Protein AF-A0A7J7Z675-F1 (afdb_monomer)

Sequence (131 aa):
MVIRWMKRMEDKFNNMYKNQEEMKKNQEEMKNDITAIKNSIESINSRLEEAEDHISELEDKVGKNTQAEHLLEKKIKKQEESLRELWDNMKRNNIRIIGVPEGEETEQGMENLFEEIMTESFPDIGKEILT

Structure (mmCIF, N/CA/C/O backbone):
data_AF-A0A7J7Z675-F1
#
_entry.id   AF-A0A7J7Z675-F1
#
loop_
_atom_site.group_PDB
_atom_site.id
_atom_site.type_symbol
_atom_site.label_atom_id
_atom_site.label_alt_id
_atom_site.label_comp_id
_atom_site.label_asym_id
_atom_site.label_entity_id
_atom_site.label_seq_id
_atom_site.pdbx_PDB_ins_code
_atom_site.Cartn_x
_atom_site.Cartn_y
_atom_site.Cartn_z
_atom_site.occupancy
_atom_site.B_iso_or_equiv
_atom_site.auth_seq_id
_atom_site.auth_comp_id
_atom_site.auth_asym_id
_atom_site.auth_atom_id
_atom_site.pdbx_PDB_model_num
ATOM 1 N N . MET A 1 1 ? 45.720 18.141 -69.156 1.00 82.25 1 MET A N 1
ATOM 2 C CA . MET A 1 1 ? 44.318 17.930 -68.713 1.00 82.25 1 MET A CA 1
ATOM 3 C C . MET A 1 1 ? 44.116 16.591 -67.997 1.00 82.25 1 MET A C 1
ATOM 5 O O . MET A 1 1 ? 43.557 16.612 -66.909 1.00 82.25 1 MET A O 1
ATOM 9 N N . VAL A 1 2 ? 44.623 15.471 -68.533 1.00 89.62 2 VAL A N 1
ATOM 10 C CA . VAL A 1 2 ? 44.469 14.113 -67.957 1.00 89.62 2 VAL A CA 1
ATOM 11 C C . VAL A 1 2 ? 45.079 13.954 -66.554 1.00 89.62 2 VAL A C 1
ATOM 13 O O . VAL A 1 2 ? 44.383 13.522 -65.643 1.00 89.62 2 VAL A O 1
ATOM 16 N N . ILE A 1 3 ? 46.323 14.400 -66.333 1.00 93.81 3 ILE A N 1
ATOM 17 C CA . ILE A 1 3 ? 47.011 14.299 -65.023 1.00 93.81 3 ILE A CA 1
ATOM 18 C C . ILE A 1 3 ? 46.207 14.972 -63.895 1.00 93.81 3 ILE A C 1
ATOM 20 O O . ILE A 1 3 ? 46.059 14.425 -62.807 1.00 93.81 3 ILE A O 1
ATOM 24 N N . ARG A 1 4 ? 45.619 16.145 -64.169 1.00 93.88 4 ARG A N 1
ATOM 25 C CA . ARG A 1 4 ? 44.781 16.877 -63.203 1.00 93.88 4 ARG A CA 1
ATOM 26 C C . ARG A 1 4 ? 43.509 16.102 -62.834 1.00 93.88 4 ARG A C 1
ATOM 28 O O . ARG A 1 4 ? 43.041 16.207 -61.706 1.00 93.88 4 ARG A O 1
ATOM 35 N N . TRP A 1 5 ? 42.939 15.353 -63.779 1.00 95.50 5 TRP A N 1
ATOM 36 C CA . TRP A 1 5 ? 41.750 14.533 -63.544 1.00 95.50 5 TRP A CA 1
ATOM 37 C C . TRP A 1 5 ? 42.080 13.271 -62.741 1.00 95.50 5 TRP A C 1
ATOM 39 O O . TRP A 1 5 ? 41.362 12.958 -61.797 1.00 95.50 5 TRP A O 1
ATOM 49 N N . MET A 1 6 ? 43.208 12.620 -63.045 1.00 95.19 6 MET A N 1
ATOM 50 C CA . MET A 1 6 ? 43.718 11.483 -62.271 1.00 95.19 6 MET A CA 1
ATOM 51 C C . MET A 1 6 ? 43.966 11.858 -60.808 1.00 95.19 6 MET A C 1
ATOM 53 O O . MET A 1 6 ? 43.446 11.188 -59.923 1.00 95.19 6 MET A O 1
ATOM 57 N N . LYS A 1 7 ? 44.639 12.988 -60.552 1.00 95.94 7 LYS A N 1
ATOM 58 C CA . LYS A 1 7 ? 44.894 13.469 -59.185 1.00 95.94 7 LYS A CA 1
ATOM 59 C C . LYS A 1 7 ? 43.596 13.735 -58.408 1.00 95.94 7 LYS A C 1
ATOM 61 O O . LYS A 1 7 ? 43.446 13.311 -57.272 1.00 95.94 7 LYS A O 1
ATOM 66 N N . ARG A 1 8 ? 42.598 14.346 -59.062 1.00 96.25 8 ARG A N 1
ATOM 67 C CA . ARG A 1 8 ? 41.266 14.561 -58.467 1.00 96.25 8 ARG A CA 1
ATOM 68 C C . ARG A 1 8 ? 40.532 13.246 -58.169 1.00 96.25 8 ARG A C 1
ATOM 70 O O . ARG A 1 8 ? 39.761 13.201 -57.213 1.00 96.25 8 ARG A O 1
ATOM 77 N N . MET A 1 9 ? 40.696 12.209 -58.993 1.00 96.25 9 MET A N 1
ATOM 78 C CA . MET A 1 9 ? 40.121 10.893 -58.696 1.00 96.25 9 MET A CA 1
ATOM 79 C C . MET A 1 9 ? 40.813 10.232 -57.510 1.00 96.25 9 MET A C 1
ATOM 81 O O . MET A 1 9 ? 40.124 9.716 -56.639 1.00 96.25 9 MET A O 1
ATOM 85 N N . GLU A 1 10 ? 42.140 10.287 -57.448 1.00 96.69 10 GLU A N 1
ATOM 86 C CA . GLU A 1 10 ? 42.923 9.753 -56.332 1.00 96.69 10 GLU A CA 1
ATOM 87 C C . GLU A 1 10 ? 42.518 10.398 -54.997 1.00 96.69 10 GLU A C 1
ATOM 89 O O . GLU A 1 10 ? 42.209 9.690 -54.041 1.00 96.69 10 GLU A O 1
ATOM 94 N N . ASP A 1 11 ? 42.379 11.727 -54.958 1.00 97.00 11 ASP A N 1
ATOM 95 C CA . ASP A 1 11 ? 41.898 12.448 -53.772 1.00 97.00 11 ASP A CA 1
ATOM 96 C C . ASP A 1 11 ? 40.495 11.985 -53.341 1.00 97.00 11 ASP A C 1
ATOM 98 O O . ASP A 1 11 ? 40.226 11.803 -52.151 1.00 97.00 11 ASP A O 1
ATOM 102 N N . LYS A 1 12 ? 39.591 11.751 -54.306 1.00 97.12 12 LYS A N 1
ATOM 103 C CA . LYS A 1 12 ? 38.248 11.223 -54.024 1.00 97.12 12 LYS A CA 1
ATOM 104 C C . LYS A 1 12 ? 38.299 9.805 -53.460 1.00 97.12 12 LYS A C 1
ATOM 106 O O . LYS A 1 12 ? 37.593 9.543 -52.491 1.00 97.12 12 LYS A O 1
ATOM 111 N N . PHE A 1 13 ? 39.113 8.918 -54.033 1.00 97.69 13 PHE A N 1
ATOM 112 C CA . PHE A 1 13 ? 39.277 7.551 -53.530 1.00 97.69 13 PHE A CA 1
ATOM 113 C C . PHE A 1 13 ? 39.845 7.541 -52.112 1.00 97.69 13 PHE A C 1
ATOM 115 O O . PHE A 1 13 ? 39.303 6.857 -51.247 1.00 97.69 13 PHE A O 1
ATOM 122 N N . ASN A 1 14 ? 40.861 8.362 -51.842 1.00 97.12 14 ASN A N 1
ATOM 123 C CA . ASN A 1 14 ? 41.442 8.490 -50.507 1.00 97.12 14 ASN A CA 1
ATOM 124 C C . ASN A 1 14 ? 40.425 9.018 -49.486 1.00 97.12 14 ASN A C 1
ATOM 126 O O . ASN A 1 14 ? 40.368 8.526 -48.360 1.00 97.12 14 ASN A O 1
ATOM 130 N N . ASN A 1 15 ? 39.587 9.986 -49.870 1.00 97.94 15 ASN A N 1
ATOM 131 C CA . ASN A 1 15 ? 38.527 10.487 -48.996 1.00 97.94 15 ASN A CA 1
ATOM 132 C C . ASN A 1 15 ? 37.430 9.437 -48.754 1.00 97.94 15 ASN A C 1
ATOM 134 O O . ASN A 1 15 ? 36.978 9.266 -47.627 1.00 97.94 15 ASN A O 1
ATOM 138 N N . MET A 1 16 ? 37.030 8.694 -49.793 1.00 97.81 16 MET A N 1
ATOM 139 C CA . MET A 1 16 ? 36.083 7.582 -49.653 1.00 97.81 16 MET A CA 1
ATOM 140 C C . MET A 1 16 ? 36.613 6.507 -48.704 1.00 97.81 16 MET A C 1
ATOM 142 O O . MET A 1 16 ? 35.864 6.029 -47.857 1.00 97.81 16 MET A O 1
ATOM 146 N N . TYR A 1 17 ? 37.897 6.166 -48.816 1.00 98.00 17 TYR A N 1
ATOM 147 C CA . TYR A 1 17 ? 38.540 5.189 -47.947 1.00 98.00 17 TYR A CA 1
ATOM 148 C C . TYR A 1 17 ? 38.539 5.646 -46.478 1.00 98.00 17 TYR A C 1
ATOM 150 O O . TYR A 1 17 ? 38.113 4.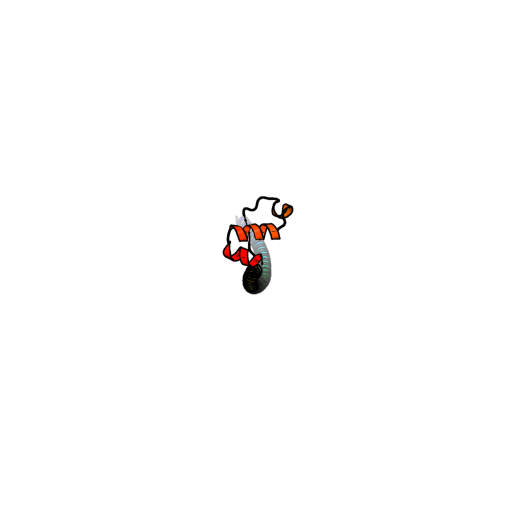892 -45.606 1.00 98.00 17 TYR A O 1
ATOM 158 N N . LYS A 1 18 ? 38.905 6.907 -46.203 1.00 97.88 18 LYS A N 1
ATOM 159 C CA . LYS A 1 18 ? 38.848 7.484 -44.846 1.00 97.88 18 LYS A CA 1
ATOM 160 C C . LYS A 1 18 ? 37.435 7.484 -44.263 1.00 97.88 18 LYS A C 1
ATOM 162 O O . LYS A 1 18 ? 37.241 7.030 -43.140 1.00 97.88 18 LYS A O 1
ATOM 167 N N . ASN A 1 19 ? 36.444 7.921 -45.042 1.00 97.94 19 ASN A N 1
ATOM 168 C CA . ASN A 1 19 ? 35.045 7.906 -44.60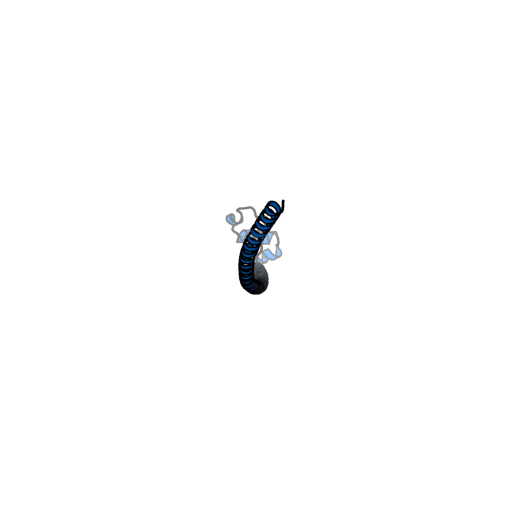8 1.00 97.94 19 ASN A CA 1
ATOM 169 C C . ASN A 1 19 ? 34.565 6.479 -44.302 1.00 97.94 19 ASN A C 1
ATOM 171 O O . ASN A 1 19 ? 33.791 6.271 -43.373 1.00 97.94 19 ASN A O 1
ATOM 175 N N . GLN A 1 20 ? 35.024 5.483 -45.066 1.00 98.06 20 GLN A N 1
ATOM 176 C CA . GLN A 1 20 ? 34.685 4.084 -44.819 1.00 98.06 20 GLN A CA 1
ATOM 177 C C . GLN A 1 20 ? 35.290 3.566 -43.505 1.00 98.06 20 GLN A C 1
ATOM 179 O O . GLN A 1 20 ? 34.620 2.821 -42.789 1.00 98.06 20 GLN A O 1
ATOM 184 N N . GLU A 1 21 ? 36.530 3.937 -43.177 1.00 98.00 21 GLU A N 1
ATOM 185 C CA . GLU A 1 21 ? 37.146 3.593 -41.887 1.00 98.00 21 GLU A CA 1
ATOM 186 C C . GLU A 1 21 ? 36.414 4.258 -40.714 1.00 98.00 21 GLU A C 1
ATOM 188 O O . GLU A 1 21 ? 36.104 3.586 -39.730 1.00 98.00 21 GLU A O 1
ATOM 193 N N . GLU A 1 22 ? 36.051 5.535 -40.845 1.00 98.25 22 GLU A N 1
ATOM 194 C CA . GLU A 1 22 ? 35.274 6.254 -39.830 1.00 98.25 22 GLU A CA 1
ATOM 195 C C . GLU A 1 22 ? 33.888 5.625 -39.623 1.00 98.25 22 GLU A C 1
ATOM 197 O O . GLU A 1 22 ? 33.486 5.355 -38.492 1.00 98.25 22 GLU A O 1
ATOM 202 N N . MET A 1 23 ? 33.184 5.283 -40.707 1.00 98.38 23 MET A N 1
ATOM 203 C CA . MET A 1 23 ? 31.902 4.579 -40.626 1.00 98.38 23 MET A CA 1
ATOM 204 C C . MET A 1 23 ? 32.019 3.232 -39.910 1.00 98.38 23 MET A C 1
ATOM 206 O O . MET A 1 23 ? 31.136 2.884 -39.128 1.00 98.38 23 MET A O 1
ATOM 210 N N . LYS A 1 24 ? 33.090 2.467 -40.159 1.00 98.38 24 LYS A N 1
ATOM 211 C CA . LYS A 1 24 ? 33.323 1.191 -39.466 1.00 98.38 24 LYS A CA 1
ATOM 212 C C . LYS A 1 24 ? 33.536 1.397 -37.969 1.00 98.38 24 LYS A C 1
ATOM 214 O O . LYS A 1 24 ? 32.939 0.667 -37.183 1.00 98.38 24 LYS A O 1
ATOM 219 N N . LYS A 1 25 ? 34.328 2.402 -37.583 1.00 98.25 25 LYS A N 1
ATOM 220 C CA . LYS A 1 25 ? 34.552 2.746 -36.172 1.00 98.25 25 LYS A CA 1
ATOM 221 C C . LYS A 1 25 ? 33.243 3.125 -35.481 1.00 98.25 25 LYS A C 1
ATOM 223 O O . LYS A 1 25 ? 32.916 2.555 -34.447 1.00 98.25 25 LYS A O 1
ATOM 228 N N . ASN A 1 26 ? 32.451 3.996 -36.105 1.00 98.25 26 ASN A N 1
ATOM 229 C CA . ASN A 1 26 ? 31.158 4.418 -35.565 1.00 98.25 26 ASN A CA 1
ATOM 230 C C . ASN A 1 26 ? 30.185 3.233 -35.433 1.00 98.25 26 ASN A C 1
ATOM 232 O O . ASN A 1 26 ? 29.458 3.134 -34.451 1.00 98.25 26 ASN A O 1
ATOM 236 N N . GLN A 1 27 ? 30.187 2.295 -36.388 1.00 98.56 27 GLN A N 1
ATOM 237 C CA . GLN A 1 27 ? 29.381 1.072 -36.286 1.00 98.56 27 GLN A CA 1
ATOM 238 C C . GLN A 1 27 ? 29.794 0.181 -35.110 1.00 98.56 27 GLN A C 1
ATOM 240 O O . GLN A 1 27 ? 28.937 -0.472 -34.515 1.00 98.56 27 GLN A O 1
ATOM 245 N N . GLU A 1 28 ? 31.085 0.108 -34.793 1.00 98.19 28 GLU A N 1
ATOM 246 C CA . GLU A 1 28 ? 31.582 -0.671 -33.660 1.00 98.19 28 GLU A CA 1
ATOM 247 C C . GLU A 1 28 ? 31.224 -0.016 -32.322 1.00 98.19 28 GLU A C 1
ATOM 249 O O . GLU A 1 28 ? 30.720 -0.696 -31.430 1.00 98.19 28 GLU A O 1
ATOM 254 N N . GLU A 1 29 ? 31.353 1.308 -32.222 1.00 98.38 29 GLU A N 1
ATOM 255 C CA . GLU A 1 29 ? 30.885 2.081 -31.063 1.00 98.38 29 GLU A CA 1
ATOM 256 C C . GLU A 1 29 ? 29.378 1.885 -30.834 1.00 98.38 29 GLU A C 1
ATOM 258 O O . GLU A 1 29 ? 28.967 1.488 -29.745 1.00 98.38 29 GLU A O 1
ATOM 263 N N . MET A 1 30 ? 28.561 2.006 -31.886 1.00 98.56 30 MET A N 1
ATOM 264 C CA . MET A 1 30 ? 27.115 1.768 -31.796 1.00 98.56 30 MET A CA 1
ATOM 265 C C . MET A 1 30 ? 26.766 0.351 -31.317 1.00 98.56 30 MET A C 1
ATOM 267 O O . MET A 1 30 ? 25.812 0.171 -30.562 1.00 98.56 30 MET A O 1
ATOM 271 N N . LYS A 1 31 ? 27.508 -0.679 -31.745 1.00 98.62 31 LYS A N 1
ATOM 272 C CA . LYS A 1 31 ? 27.284 -2.060 -31.279 1.00 98.62 31 LYS A CA 1
ATOM 273 C C . LYS A 1 31 ? 27.590 -2.217 -29.793 1.00 98.62 31 LYS A C 1
ATOM 275 O O . LYS A 1 31 ? 26.860 -2.930 -29.096 1.00 98.62 31 LYS A O 1
ATOM 280 N N . ASN A 1 32 ? 28.646 -1.562 -29.319 1.00 98.44 32 ASN A N 1
ATOM 281 C CA . ASN A 1 32 ? 29.009 -1.571 -27.907 1.00 98.44 32 ASN A CA 1
ATOM 282 C C . ASN A 1 32 ? 27.927 -0.878 -27.070 1.00 98.44 32 ASN A C 1
ATOM 284 O O . ASN A 1 32 ? 27.466 -1.457 -26.086 1.00 98.44 32 ASN A O 1
ATOM 288 N N . ASP A 1 33 ? 27.440 0.281 -27.517 1.00 98.69 33 ASP A N 1
ATOM 289 C CA . ASP A 1 33 ? 26.362 1.014 -26.844 1.00 98.69 33 ASP A CA 1
ATOM 290 C C . ASP A 1 33 ? 25.061 0.202 -26.792 1.00 98.69 33 ASP A C 1
ATOM 292 O O . ASP A 1 33 ? 24.440 0.087 -25.736 1.00 98.69 33 ASP A O 1
ATOM 296 N N . ILE A 1 34 ? 24.671 -0.444 -27.898 1.00 98.69 34 ILE A N 1
ATOM 297 C CA . ILE A 1 34 ? 23.496 -1.334 -27.939 1.00 98.69 34 ILE A CA 1
ATOM 298 C C . ILE A 1 34 ? 23.642 -2.484 -26.936 1.00 98.69 34 ILE A C 1
ATOM 300 O O . ILE A 1 34 ? 22.679 -2.842 -26.256 1.00 98.69 34 ILE A O 1
ATOM 304 N N . THR A 1 35 ? 24.840 -3.057 -26.818 1.00 98.56 35 THR A N 1
ATOM 305 C CA . THR A 1 35 ? 25.106 -4.148 -25.870 1.00 98.56 35 THR A CA 1
ATOM 306 C C . THR A 1 35 ? 25.011 -3.657 -24.424 1.00 98.56 35 THR A C 1
ATOM 308 O O . THR A 1 35 ? 24.390 -4.315 -23.591 1.00 98.56 35 THR A O 1
ATOM 311 N N . ALA A 1 36 ? 25.555 -2.475 -24.124 1.00 98.62 36 ALA A N 1
ATOM 312 C CA . ALA A 1 36 ? 25.452 -1.863 -22.801 1.00 98.62 36 ALA A CA 1
ATOM 313 C C . ALA A 1 36 ? 23.994 -1.549 -22.417 1.00 98.62 36 ALA A C 1
ATOM 315 O O . ALA A 1 36 ? 23.572 -1.828 -21.291 1.00 98.62 36 ALA A O 1
ATOM 316 N N . ILE A 1 37 ? 23.204 -1.028 -23.362 1.00 98.75 37 ILE A N 1
ATOM 317 C CA . ILE A 1 37 ? 21.767 -0.788 -23.178 1.00 98.75 37 ILE A CA 1
ATOM 318 C C . ILE A 1 37 ? 21.037 -2.102 -22.896 1.00 98.75 37 ILE A C 1
ATOM 320 O O . ILE A 1 37 ? 20.263 -2.169 -21.942 1.00 98.75 37 ILE A O 1
ATOM 324 N N . LYS A 1 38 ? 21.306 -3.159 -23.671 1.00 98.75 38 LYS A N 1
ATOM 325 C CA . LYS A 1 38 ? 20.683 -4.473 -23.475 1.00 98.75 38 LYS A CA 1
ATOM 326 C C . LYS A 1 38 ? 20.930 -5.016 -22.064 1.00 98.75 38 LYS A C 1
ATOM 328 O O . LYS A 1 38 ? 19.973 -5.372 -21.384 1.00 98.75 38 LYS A O 1
ATOM 333 N N . ASN A 1 39 ? 22.179 -5.002 -21.602 1.00 98.56 39 ASN A N 1
ATOM 334 C CA . ASN A 1 39 ? 22.529 -5.472 -20.257 1.00 98.56 39 ASN A CA 1
ATOM 335 C C . ASN A 1 39 ? 21.851 -4.631 -19.161 1.00 98.56 39 ASN A C 1
ATOM 337 O O . ASN A 1 39 ? 21.435 -5.152 -18.128 1.00 98.56 39 ASN A O 1
ATOM 341 N N . SER A 1 40 ? 21.716 -3.321 -19.390 1.00 98.75 40 SER A N 1
ATOM 342 C CA . SER A 1 40 ? 21.035 -2.421 -18.452 1.00 98.75 40 SER A CA 1
ATOM 343 C C . SER A 1 40 ? 19.537 -2.724 -18.369 1.00 98.75 40 SER A C 1
ATOM 345 O O . SER A 1 40 ? 18.979 -2.723 -17.276 1.00 98.75 40 SER A O 1
ATOM 347 N N . ILE A 1 41 ? 18.891 -3.028 -19.500 1.00 98.75 41 ILE A N 1
ATOM 348 C CA . ILE A 1 41 ? 17.480 -3.442 -19.548 1.00 98.75 41 ILE A CA 1
ATOM 349 C C . ILE A 1 41 ? 17.280 -4.773 -18.820 1.00 98.75 41 ILE A C 1
ATOM 351 O O . ILE A 1 41 ? 16.365 -4.883 -18.012 1.00 98.75 41 ILE A O 1
ATOM 355 N N . GLU A 1 42 ? 18.147 -5.762 -19.049 1.00 98.69 42 GLU A N 1
ATOM 356 C CA . GLU A 1 42 ? 18.091 -7.046 -18.337 1.00 98.69 42 GLU A CA 1
ATOM 357 C C . GLU A 1 42 ? 18.226 -6.848 -16.818 1.00 98.69 42 GLU A C 1
ATOM 359 O O . GLU A 1 42 ? 17.423 -7.379 -16.054 1.00 98.69 42 GLU A O 1
ATOM 364 N N . SER A 1 43 ? 19.161 -5.998 -16.378 1.00 98.75 43 SER A N 1
ATOM 365 C CA . SER A 1 43 ? 19.314 -5.650 -14.961 1.00 98.75 43 SER A CA 1
ATOM 366 C C . SER A 1 43 ? 18.086 -4.941 -14.377 1.00 98.75 43 SER A C 1
ATOM 368 O O . SER A 1 43 ? 17.717 -5.204 -13.231 1.00 98.75 43 SER A O 1
ATOM 370 N N . ILE A 1 44 ? 17.454 -4.041 -15.137 1.00 98.69 44 ILE A N 1
ATOM 371 C CA . ILE A 1 44 ? 16.226 -3.356 -14.713 1.00 98.69 44 ILE A CA 1
ATOM 372 C C . ILE A 1 44 ? 15.073 -4.353 -14.587 1.00 98.69 44 ILE A C 1
ATOM 374 O O . ILE A 1 44 ? 14.348 -4.287 -13.599 1.00 98.69 44 ILE A O 1
ATOM 378 N N . ASN A 1 45 ? 14.929 -5.285 -15.529 1.00 98.75 45 ASN A N 1
ATOM 379 C CA . ASN A 1 45 ? 13.865 -6.288 -15.497 1.00 98.75 45 ASN A CA 1
ATOM 380 C C . ASN A 1 45 ? 13.970 -7.187 -14.262 1.00 98.75 45 ASN A C 1
ATOM 382 O O . ASN A 1 45 ? 12.980 -7.350 -13.562 1.00 98.75 45 ASN A O 1
ATOM 386 N N . SER A 1 46 ? 15.165 -7.683 -13.922 1.00 98.50 46 SER A N 1
ATOM 387 C CA . SER A 1 46 ? 15.338 -8.491 -12.705 1.00 98.50 46 SER A CA 1
ATOM 388 C C . SER A 1 46 ? 14.979 -7.720 -11.430 1.00 98.50 46 SER A C 1
ATOM 390 O O . SER A 1 46 ? 14.372 -8.271 -10.520 1.00 98.50 46 SER A O 1
ATOM 392 N N . ARG A 1 47 ? 15.318 -6.424 -11.367 1.00 98.69 47 ARG A N 1
ATOM 393 C CA . ARG A 1 47 ? 14.941 -5.563 -10.233 1.00 98.69 47 ARG A CA 1
ATOM 394 C C . ARG A 1 47 ? 13.442 -5.272 -10.188 1.00 98.69 47 ARG A C 1
ATOM 396 O O . ARG A 1 47 ? 12.914 -5.022 -9.110 1.00 98.69 47 ARG A O 1
ATOM 403 N N . LEU A 1 48 ? 12.783 -5.233 -11.344 1.00 98.69 48 LEU A N 1
ATOM 404 C CA . LEU A 1 48 ? 11.340 -5.041 -11.436 1.00 98.69 48 LEU A CA 1
ATOM 405 C C . LEU A 1 48 ? 10.600 -6.287 -10.943 1.00 98.69 48 LEU A C 1
ATOM 407 O O . LEU A 1 48 ? 9.717 -6.137 -10.111 1.00 98.69 48 LEU A O 1
ATOM 411 N N . GLU A 1 49 ? 11.012 -7.481 -11.372 1.00 98.69 49 GLU A N 1
ATOM 412 C CA . GLU A 1 49 ? 10.453 -8.754 -10.888 1.00 98.69 49 GLU A CA 1
ATOM 413 C C . GLU A 1 49 ? 10.582 -8.871 -9.358 1.00 98.69 49 GLU A C 1
ATOM 415 O O . GLU A 1 49 ? 9.602 -9.137 -8.667 1.00 98.69 49 GLU A O 1
ATOM 420 N N . GLU A 1 50 ? 11.758 -8.557 -8.801 1.00 98.69 50 GLU A N 1
ATOM 421 C CA . GLU A 1 50 ? 11.968 -8.540 -7.345 1.00 98.69 50 GLU A CA 1
ATOM 422 C C . GLU A 1 50 ? 11.043 -7.531 -6.635 1.00 98.69 50 GLU A C 1
ATOM 424 O O . GLU A 1 50 ? 10.487 -7.812 -5.571 1.00 98.69 50 GLU A O 1
ATOM 429 N N . ALA A 1 51 ? 10.846 -6.347 -7.222 1.00 98.69 51 ALA A N 1
ATOM 430 C CA . ALA A 1 51 ? 9.941 -5.344 -6.672 1.00 98.69 51 ALA A CA 1
ATOM 431 C C . ALA A 1 51 ? 8.467 -5.788 -6.733 1.00 98.69 51 ALA A C 1
ATOM 433 O O . ALA A 1 51 ? 7.722 -5.522 -5.790 1.00 98.69 51 ALA A O 1
ATOM 434 N N . GLU A 1 52 ? 8.046 -6.462 -7.805 1.00 98.69 52 GLU A N 1
ATOM 435 C CA . GLU A 1 52 ? 6.695 -7.014 -7.960 1.00 98.69 52 GLU A CA 1
ATOM 436 C C . GLU A 1 52 ? 6.406 -8.109 -6.922 1.00 98.69 52 GLU A C 1
ATOM 438 O O . GLU A 1 52 ? 5.347 -8.086 -6.282 1.00 98.69 52 GLU A O 1
ATOM 443 N N . ASP A 1 53 ? 7.366 -9.002 -6.672 1.00 98.62 53 ASP A N 1
ATOM 444 C CA . ASP A 1 53 ? 7.267 -10.020 -5.620 1.00 98.62 53 ASP A CA 1
ATOM 445 C C . ASP A 1 53 ? 7.153 -9.373 -4.230 1.00 98.62 53 ASP A C 1
ATOM 447 O O . ASP A 1 53 ? 6.271 -9.716 -3.435 1.00 98.62 53 ASP A O 1
ATOM 451 N N . HIS A 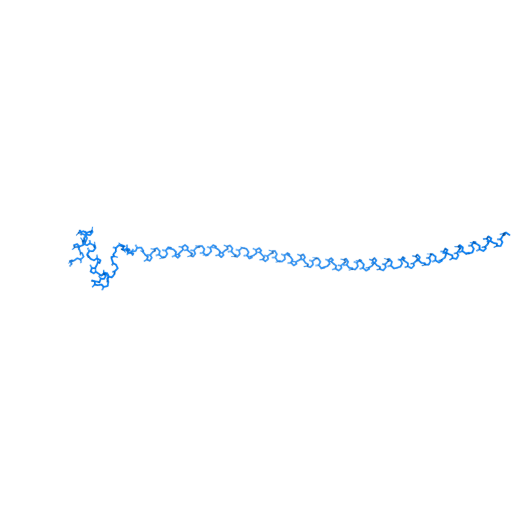1 54 ? 7.988 -8.368 -3.944 1.00 98.56 54 HIS A N 1
ATOM 452 C CA . HIS A 1 54 ? 7.918 -7.624 -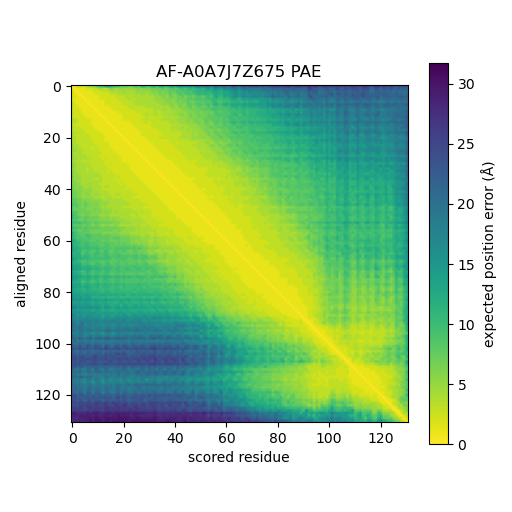2.686 1.00 98.56 54 HIS A CA 1
ATOM 453 C C . HIS A 1 54 ? 6.583 -6.898 -2.488 1.00 98.56 54 HIS A C 1
ATOM 455 O O . HIS A 1 54 ? 6.057 -6.887 -1.371 1.00 98.56 54 HIS A O 1
ATOM 461 N N . ILE A 1 55 ? 6.029 -6.287 -3.540 1.00 98.69 55 ILE A N 1
ATOM 462 C CA . ILE A 1 55 ? 4.712 -5.639 -3.486 1.00 98.69 55 ILE A CA 1
ATOM 463 C C . ILE A 1 55 ? 3.633 -6.682 -3.188 1.00 98.69 55 ILE A C 1
ATOM 465 O O . ILE A 1 55 ? 2.836 -6.468 -2.275 1.00 98.69 55 ILE A O 1
ATOM 469 N N . SER A 1 56 ? 3.665 -7.832 -3.862 1.00 98.56 56 SER A N 1
ATOM 470 C CA . SER A 1 56 ? 2.705 -8.923 -3.650 1.00 98.56 56 SER A CA 1
ATOM 471 C C . SER A 1 56 ? 2.719 -9.423 -2.198 1.00 98.56 56 SER A C 1
ATOM 473 O O . SER A 1 56 ? 1.673 -9.563 -1.562 1.00 98.56 56 SER A O 1
ATOM 475 N N . GLU A 1 57 ? 3.904 -9.608 -1.607 1.00 98.62 57 GLU A N 1
ATOM 476 C CA . GLU A 1 57 ? 4.014 -9.974 -0.190 1.00 98.62 57 GLU A CA 1
ATOM 477 C C . GLU A 1 57 ? 3.466 -8.903 0.764 1.00 98.62 57 GLU A C 1
ATOM 479 O O . GLU A 1 57 ? 2.939 -9.221 1.839 1.00 98.62 57 GLU A O 1
ATOM 484 N N . LEU A 1 58 ? 3.659 -7.623 0.433 1.00 98.56 58 LEU A N 1
ATOM 485 C CA . LEU A 1 58 ? 3.163 -6.515 1.242 1.00 98.56 58 LEU A CA 1
ATOM 486 C C . LEU A 1 58 ? 1.640 -6.411 1.167 1.00 98.56 58 LEU A C 1
ATOM 488 O O . LEU A 1 58 ? 1.014 -6.210 2.207 1.00 98.56 58 LEU A O 1
ATOM 492 N N . GLU A 1 59 ? 1.045 -6.605 -0.008 1.00 98.50 59 GLU A N 1
ATOM 493 C CA . GLU A 1 59 ? -0.409 -6.646 -0.185 1.00 98.50 59 GLU A CA 1
ATOM 494 C C . GLU A 1 59 ? -1.047 -7.742 0.680 1.00 98.50 59 GLU A C 1
ATOM 496 O O . GLU A 1 59 ? -1.993 -7.474 1.429 1.00 98.50 59 GLU A O 1
ATOM 501 N N . ASP A 1 60 ? -0.458 -8.940 0.697 1.00 98.44 60 ASP A N 1
ATOM 502 C CA . ASP A 1 60 ? -0.895 -10.043 1.559 1.00 98.44 60 ASP A CA 1
ATOM 503 C C . ASP A 1 60 ? -0.810 -9.700 3.056 1.00 98.44 60 ASP A C 1
ATOM 505 O O . ASP A 1 60 ? -1.708 -10.025 3.846 1.00 98.44 60 ASP A O 1
ATOM 509 N N . LYS A 1 61 ? 0.282 -9.050 3.482 1.00 98.44 61 LYS A N 1
ATOM 510 C CA . LYS A 1 61 ? 0.475 -8.618 4.878 1.00 98.44 61 LYS A CA 1
ATOM 511 C C . LYS A 1 61 ? -0.546 -7.551 5.271 1.00 98.44 61 LYS A C 1
ATOM 513 O O . LYS A 1 61 ? -1.133 -7.647 6.350 1.00 98.44 61 LYS A O 1
ATOM 518 N N . VAL A 1 62 ? -0.794 -6.574 4.400 1.00 98.56 62 VAL A N 1
ATOM 519 C CA . VAL A 1 62 ? -1.809 -5.534 4.614 1.00 98.56 62 VAL A CA 1
ATOM 520 C C . VAL A 1 62 ? -3.195 -6.164 4.734 1.00 98.56 62 VAL A C 1
ATOM 522 O O . VAL A 1 62 ? -3.904 -5.873 5.696 1.00 98.56 62 VAL A O 1
ATOM 525 N N . GLY A 1 63 ? -3.545 -7.108 3.855 1.00 98.19 63 GLY A N 1
ATOM 526 C CA . GLY A 1 63 ? -4.817 -7.829 3.926 1.00 98.19 63 GLY A CA 1
ATOM 527 C C . GLY A 1 63 ? -5.028 -8.552 5.262 1.00 98.19 63 GLY A C 1
ATOM 528 O O . GLY A 1 63 ? -6.100 -8.453 5.866 1.00 98.19 63 GLY A O 1
ATOM 529 N N . LYS A 1 64 ? -3.994 -9.232 5.778 1.00 98.12 64 LYS A N 1
ATOM 530 C CA . LYS A 1 64 ? -4.033 -9.885 7.102 1.00 98.12 64 LYS A CA 1
ATOM 531 C C . LYS A 1 64 ? -4.199 -8.876 8.242 1.00 98.12 64 LYS A C 1
ATOM 533 O O . LYS A 1 64 ? -4.984 -9.127 9.158 1.00 98.12 64 LYS A O 1
ATOM 538 N N . ASN A 1 65 ? -3.505 -7.740 8.179 1.00 98.38 65 ASN A N 1
ATOM 539 C CA . ASN A 1 65 ? -3.614 -6.688 9.191 1.00 98.38 65 ASN A CA 1
ATOM 540 C C . ASN A 1 65 ? -5.019 -6.082 9.230 1.00 98.38 65 ASN A C 1
ATOM 542 O O . ASN A 1 65 ? -5.601 -6.004 10.307 1.00 98.38 65 ASN A O 1
ATOM 546 N N . THR A 1 66 ? -5.612 -5.756 8.080 1.00 98.31 66 THR A N 1
ATOM 547 C CA . THR A 1 66 ? -6.983 -5.222 8.018 1.00 98.31 66 THR A CA 1
ATOM 548 C C . THR A 1 66 ? -8.004 -6.196 8.614 1.00 98.31 66 THR A C 1
ATOM 550 O O . THR A 1 66 ? -8.913 -5.795 9.345 1.00 98.31 66 THR A O 1
ATOM 553 N N . GLN A 1 67 ? -7.850 -7.502 8.366 1.00 98.12 67 GLN A N 1
ATOM 554 C CA . GLN A 1 67 ? -8.708 -8.512 8.995 1.00 98.12 67 GLN A CA 1
ATOM 555 C C . GLN A 1 67 ? -8.532 -8.549 10.520 1.00 98.12 67 GLN A C 1
ATOM 557 O O . GLN A 1 67 ? -9.523 -8.629 11.252 1.00 98.12 67 GLN A O 1
ATOM 562 N N . ALA A 1 68 ? -7.291 -8.478 11.009 1.00 98.25 68 ALA A N 1
ATOM 563 C CA . ALA A 1 68 ? -6.996 -8.451 12.439 1.00 98.25 68 ALA A CA 1
ATOM 564 C C . ALA A 1 68 ? -7.550 -7.189 13.123 1.00 98.25 68 ALA A C 1
ATOM 566 O O . ALA A 1 68 ? -8.157 -7.296 14.190 1.00 98.25 68 ALA A O 1
ATOM 567 N N . GLU A 1 69 ? -7.412 -6.021 12.497 1.00 98.50 69 GLU A N 1
ATOM 568 C CA . GLU A 1 69 ? -7.967 -4.749 12.974 1.00 98.50 69 GLU A CA 1
ATOM 569 C C . GLU A 1 69 ? -9.484 -4.828 13.136 1.00 98.50 69 GLU A C 1
ATOM 571 O O . GLU A 1 69 ? -10.008 -4.512 14.202 1.00 98.50 69 GLU A O 1
ATOM 576 N N . HIS A 1 70 ? -10.193 -5.354 12.137 1.00 98.25 70 HIS A N 1
ATOM 577 C CA . HIS A 1 70 ? -11.645 -5.510 12.212 1.00 98.25 70 HIS A CA 1
ATOM 578 C C . HIS A 1 70 ? -12.084 -6.480 13.328 1.00 98.25 70 HIS A C 1
ATOM 580 O O . HIS A 1 70 ? -13.118 -6.283 13.974 1.00 98.25 70 HIS A O 1
ATOM 586 N N . LEU A 1 71 ? -11.301 -7.531 13.603 1.00 98.31 71 LEU A N 1
ATOM 587 C CA . LEU A 1 71 ? -11.554 -8.423 14.740 1.00 98.31 71 LEU A CA 1
ATOM 588 C C . LEU A 1 71 ? -11.322 -7.724 16.085 1.00 98.31 71 LEU A C 1
ATOM 590 O O . LEU A 1 71 ? -12.093 -7.944 17.023 1.00 98.31 71 LEU A O 1
ATOM 594 N N . LEU A 1 72 ? -10.278 -6.902 16.193 1.00 98.50 72 LEU A N 1
ATOM 595 C CA . LEU A 1 72 ? -9.999 -6.110 17.391 1.00 98.50 72 LEU A CA 1
ATOM 596 C C . LEU A 1 72 ? -11.089 -5.065 17.627 1.00 98.50 72 LEU A C 1
ATOM 598 O O . LEU A 1 72 ? -11.588 -4.967 18.745 1.00 98.50 72 LEU A O 1
ATOM 602 N N . GLU A 1 73 ? -11.537 -4.370 16.584 1.00 98.44 73 GLU A N 1
ATOM 603 C CA . GLU A 1 73 ? -12.617 -3.386 16.670 1.00 98.44 73 GLU A CA 1
ATOM 604 C C . GLU A 1 73 ? -13.910 -4.019 17.206 1.00 98.44 73 GLU A C 1
ATOM 606 O O . GLU A 1 73 ? -14.535 -3.492 18.127 1.00 98.44 73 GLU A O 1
ATOM 611 N N . LYS A 1 74 ? -14.287 -5.203 16.703 1.00 98.31 74 LYS A N 1
ATOM 612 C CA . LYS A 1 74 ? -15.447 -5.951 17.218 1.00 98.31 74 LYS A CA 1
ATOM 613 C C . LYS A 1 74 ? -15.296 -6.341 18.687 1.00 98.31 74 LYS A C 1
ATOM 615 O O . LYS A 1 74 ? -16.274 -6.292 19.433 1.00 98.31 74 LYS A O 1
ATOM 620 N N . LYS A 1 75 ? -14.094 -6.745 19.110 1.00 98.44 75 LYS A N 1
ATOM 621 C CA . LYS A 1 75 ? -13.819 -7.075 20.517 1.00 98.44 75 LYS A CA 1
ATOM 622 C C . LYS A 1 75 ? -13.938 -5.843 21.409 1.00 98.44 75 LYS A C 1
ATOM 624 O O . LYS A 1 75 ? -14.573 -5.946 22.453 1.00 98.44 75 LYS A O 1
ATOM 629 N N . ILE A 1 76 ? -13.388 -4.709 20.979 1.00 98.50 76 ILE A N 1
ATOM 630 C CA . ILE A 1 76 ? -13.461 -3.440 21.711 1.00 98.50 76 ILE A CA 1
ATOM 631 C C . ILE A 1 76 ? -14.919 -3.008 21.861 1.00 98.50 76 ILE A C 1
ATOM 633 O O . ILE A 1 76 ? -15.356 -2.801 22.986 1.00 98.50 76 ILE A O 1
ATOM 637 N N . LYS A 1 77 ? -15.708 -2.992 20.777 1.00 98.44 77 LYS A N 1
ATOM 638 C CA . LYS A 1 77 ? -17.142 -2.645 20.842 1.00 98.44 77 LYS A CA 1
ATOM 639 C C . LYS A 1 77 ? -17.905 -3.514 21.842 1.00 98.44 77 LYS A C 1
ATOM 641 O O . LYS A 1 77 ? -18.616 -2.996 22.695 1.00 98.44 77 LYS A O 1
ATOM 646 N N . LYS A 1 78 ? -17.689 -4.834 21.80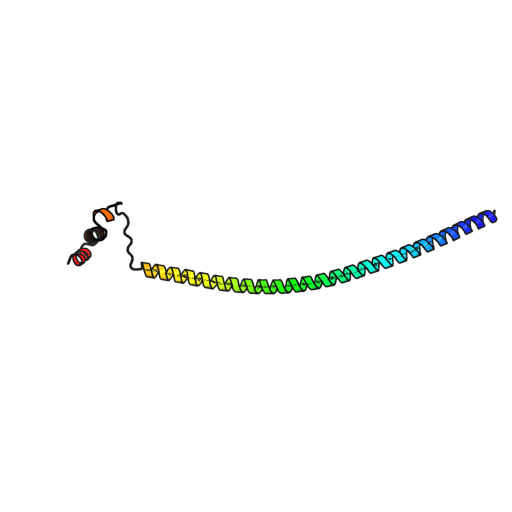8 1.00 98.38 78 LYS A N 1
ATOM 647 C CA . LYS A 1 78 ? -18.317 -5.758 22.765 1.00 98.38 78 LYS A CA 1
ATOM 648 C C . LYS A 1 78 ? -17.885 -5.489 24.213 1.00 98.38 78 LYS A C 1
ATOM 650 O O . LYS A 1 78 ? -18.685 -5.625 25.135 1.00 98.38 78 LYS A O 1
ATOM 655 N N . GLN A 1 79 ? -16.615 -5.156 24.432 1.00 98.25 79 GLN A N 1
ATOM 656 C CA . GLN A 1 79 ? -16.109 -4.814 25.762 1.00 98.25 79 GLN A CA 1
ATOM 657 C C . GLN A 1 79 ? -16.692 -3.491 26.263 1.00 98.25 79 GLN A C 1
ATOM 659 O O . GLN A 1 79 ? -17.081 -3.416 27.423 1.00 98.25 79 GLN A O 1
ATOM 664 N N . GLU A 1 80 ? -16.803 -2.479 25.404 1.00 98.25 80 GLU A N 1
ATOM 665 C CA . GLU A 1 80 ? -17.44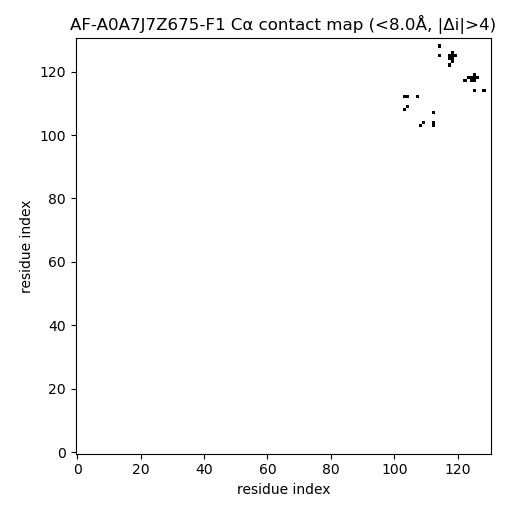1 -1.203 25.737 1.00 98.25 80 GLU A CA 1
ATOM 666 C C . GLU A 1 80 ? -18.910 -1.387 26.127 1.00 98.25 80 GLU A C 1
ATOM 668 O O . GLU A 1 80 ? -19.342 -0.847 27.145 1.00 98.25 80 GLU A O 1
ATOM 673 N N . GLU A 1 81 ? -19.667 -2.177 25.363 1.00 98.25 81 GLU A N 1
ATOM 674 C CA . GLU A 1 81 ? -21.056 -2.529 25.686 1.00 98.25 81 GLU A CA 1
ATOM 675 C C . GLU A 1 81 ? -21.146 -3.244 27.039 1.00 98.25 81 GLU A C 1
ATOM 677 O O . GLU A 1 81 ? -21.904 -2.826 27.912 1.00 98.25 81 GLU A O 1
ATOM 682 N N . SER A 1 82 ? -20.300 -4.252 27.267 1.00 97.88 82 SER A N 1
ATOM 683 C CA . SER A 1 82 ? -20.270 -4.981 28.538 1.00 97.88 82 SER A CA 1
ATOM 684 C C . SER A 1 82 ? -19.906 -4.084 29.727 1.00 97.88 82 SER A C 1
ATOM 686 O O . SER A 1 82 ? -20.476 -4.234 30.807 1.00 97.88 82 SER A O 1
ATOM 688 N N . LEU A 1 83 ? -18.989 -3.128 29.552 1.00 98.12 83 LEU A N 1
ATOM 689 C CA . LEU A 1 83 ? -18.642 -2.162 30.595 1.00 98.12 83 LEU A CA 1
ATOM 690 C C . LEU A 1 83 ? -19.799 -1.211 30.904 1.00 98.12 83 LEU A C 1
ATOM 692 O O . LEU A 1 83 ? -20.017 -0.903 32.076 1.00 98.12 83 LEU A O 1
ATOM 696 N N . ARG A 1 84 ? -20.551 -0.769 29.888 1.00 97.44 84 ARG A N 1
ATOM 697 C CA . ARG A 1 84 ? -21.765 0.036 30.091 1.00 97.44 84 ARG A CA 1
ATOM 698 C C . ARG A 1 84 ? -22.801 -0.739 30.893 1.00 97.44 84 ARG A C 1
ATOM 700 O O . ARG A 1 84 ? -23.250 -0.240 31.916 1.00 97.44 84 ARG A O 1
ATOM 707 N N . GLU A 1 85 ? -23.086 -1.980 30.506 1.00 97.38 85 GLU A N 1
ATOM 708 C CA . GLU A 1 85 ? -24.017 -2.845 31.240 1.00 97.38 85 GLU A CA 1
ATOM 709 C C . GLU A 1 85 ? -23.581 -3.062 32.694 1.00 97.38 85 GLU A C 1
ATOM 711 O O . GLU A 1 85 ? -24.396 -2.984 33.610 1.00 97.38 85 GLU A O 1
ATOM 716 N N . LEU A 1 86 ? -22.291 -3.315 32.938 1.00 97.12 86 LEU A N 1
ATOM 717 C CA . LEU A 1 86 ? -21.762 -3.457 34.296 1.00 97.12 86 LEU A CA 1
ATOM 718 C C . LEU A 1 86 ? -21.927 -2.173 35.107 1.00 97.12 86 LEU A C 1
ATOM 720 O O . LEU A 1 86 ? -22.291 -2.232 36.280 1.00 97.12 86 LEU A O 1
ATOM 724 N N . TRP A 1 87 ? -21.670 -1.019 34.501 1.00 96.31 87 TRP A N 1
ATOM 725 C CA . TRP A 1 87 ? -21.797 0.265 35.177 1.00 96.31 87 TRP A CA 1
ATOM 726 C C . TRP A 1 87 ? -23.254 0.611 35.493 1.00 96.31 87 TRP A C 1
ATOM 728 O O . TRP A 1 87 ? -23.549 1.033 36.613 1.00 96.31 87 TRP A O 1
ATOM 738 N N . ASP A 1 88 ? -24.167 0.347 34.561 1.00 96.06 88 ASP A N 1
ATOM 739 C CA . ASP A 1 88 ? -25.609 0.490 34.766 1.00 96.06 88 ASP A CA 1
ATOM 740 C C . ASP A 1 88 ? -26.100 -0.460 35.866 1.00 96.06 88 ASP A C 1
ATOM 742 O O . ASP A 1 88 ? -26.839 -0.049 36.760 1.00 96.06 88 ASP A O 1
ATOM 746 N N . ASN A 1 89 ? -25.613 -1.705 35.882 1.00 95.94 89 ASN A N 1
ATOM 747 C CA . ASN A 1 89 ? -25.920 -2.672 36.935 1.00 95.94 89 ASN A CA 1
ATOM 748 C C . ASN A 1 89 ? -25.410 -2.220 38.310 1.00 95.94 89 ASN A C 1
ATOM 750 O O . ASN A 1 89 ? -26.149 -2.314 39.289 1.00 95.94 89 ASN A O 1
ATOM 754 N N . MET A 1 90 ? -24.182 -1.698 38.399 1.00 94.56 90 MET A N 1
ATOM 755 C CA . MET A 1 90 ? -23.630 -1.168 39.653 1.00 94.56 90 MET A CA 1
ATOM 756 C C . MET A 1 90 ? -24.418 0.037 40.173 1.00 94.56 90 MET A C 1
ATOM 758 O O . MET A 1 90 ? -24.498 0.240 41.382 1.00 94.56 90 MET A O 1
ATOM 762 N N . LYS A 1 91 ? -24.993 0.843 39.276 1.00 94.56 91 LYS A N 1
ATOM 763 C CA . LYS A 1 91 ? -25.765 2.036 39.637 1.00 94.56 91 LYS A CA 1
ATOM 764 C C . LYS A 1 91 ? -27.263 1.815 39.735 1.00 94.56 91 LYS A C 1
ATOM 766 O O . LYS A 1 91 ? -27.962 2.737 40.138 1.00 94.56 91 LYS A O 1
ATOM 771 N N . ARG A 1 92 ? -27.751 0.616 39.417 1.00 95.69 92 ARG A N 1
ATOM 772 C CA . ARG A 1 92 ? -29.179 0.287 39.360 1.00 95.69 92 ARG A CA 1
ATOM 773 C C . ARG A 1 92 ? -29.954 0.691 40.617 1.00 95.69 92 ARG A C 1
ATOM 775 O O . ARG A 1 92 ? -31.102 1.102 40.499 1.00 95.69 92 ARG A O 1
ATOM 782 N N . ASN A 1 93 ? -29.329 0.586 41.788 1.00 92.81 93 ASN A N 1
ATOM 783 C CA . ASN A 1 93 ? -29.952 0.905 43.076 1.00 92.81 93 ASN A CA 1
ATOM 784 C C . ASN A 1 93 ? -29.497 2.256 43.654 1.00 92.81 93 ASN A C 1
ATOM 786 O O . ASN A 1 93 ? -29.881 2.603 44.767 1.00 92.81 93 ASN A O 1
ATOM 790 N N . ASN A 1 94 ? -28.669 3.013 42.932 1.00 92.44 94 ASN A N 1
ATOM 791 C CA . ASN A 1 94 ? -28.151 4.284 43.420 1.00 92.44 94 ASN A CA 1
ATOM 792 C C . ASN A 1 94 ? -29.159 5.396 43.118 1.00 92.44 94 ASN A C 1
ATOM 794 O O . ASN A 1 94 ? -29.552 5.595 41.969 1.00 92.44 94 ASN A O 1
ATOM 798 N N . ILE A 1 95 ? -29.529 6.160 44.143 1.00 88.88 95 ILE A N 1
ATOM 799 C CA . ILE A 1 95 ? -30.405 7.329 44.024 1.00 88.88 95 ILE A CA 1
ATOM 800 C C . ILE A 1 95 ? -29.532 8.585 44.029 1.00 88.88 95 ILE A C 1
ATOM 802 O O . ILE A 1 95 ? -28.626 8.714 44.850 1.00 88.88 95 ILE A O 1
ATOM 806 N N . ARG A 1 96 ? -29.785 9.514 43.098 1.00 90.62 96 ARG A N 1
ATOM 807 C CA . ARG A 1 96 ? -29.112 10.819 43.054 1.00 90.62 96 ARG A CA 1
ATOM 808 C C . ARG A 1 96 ? -30.093 11.912 43.458 1.00 90.62 96 ARG A C 1
ATOM 810 O O . ARG A 1 96 ? -31.026 12.195 42.712 1.00 90.62 96 ARG A O 1
ATOM 817 N N . ILE A 1 97 ? -29.843 12.531 44.604 1.00 88.75 97 ILE A N 1
ATOM 818 C CA . ILE A 1 97 ? -30.608 13.672 45.112 1.00 88.75 97 ILE A CA 1
ATOM 819 C C . ILE A 1 97 ? -29.935 14.957 44.613 1.00 88.75 97 ILE A C 1
ATOM 821 O O . ILE A 1 97 ? -28.709 15.065 44.625 1.00 88.75 97 ILE A O 1
ATOM 825 N N . ILE A 1 98 ? -30.726 15.895 44.091 1.00 90.25 98 ILE A N 1
ATOM 826 C CA . ILE A 1 98 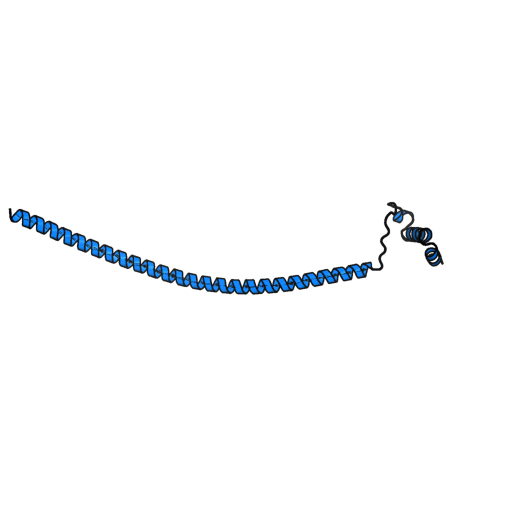? -30.262 17.180 43.549 1.00 90.25 98 ILE A CA 1
ATOM 827 C C . ILE A 1 98 ? -31.068 18.321 44.169 1.00 90.25 98 ILE A C 1
ATOM 829 O O . ILE A 1 98 ? -32.227 18.126 44.518 1.00 90.25 98 ILE A O 1
ATOM 833 N N . GLY A 1 99 ? -30.467 19.510 44.264 1.00 89.31 99 GLY A N 1
ATOM 834 C CA . GLY A 1 99 ? -31.118 20.694 44.842 1.00 89.31 99 GLY A CA 1
ATOM 835 C C . GLY A 1 99 ? -30.921 20.867 46.350 1.00 89.31 99 GLY A C 1
ATOM 836 O O . GLY A 1 99 ? -31.497 21.792 46.908 1.00 89.31 99 GLY A O 1
ATOM 837 N N . VAL A 1 100 ? -30.098 20.026 46.984 1.00 89.44 100 VAL A N 1
ATOM 838 C CA . VAL A 1 100 ? -29.658 20.203 48.376 1.00 89.44 100 VAL A CA 1
ATOM 839 C C . VAL A 1 100 ? -28.711 21.412 48.456 1.00 89.44 100 VAL A C 1
ATOM 841 O O . VAL A 1 100 ? -27.765 21.473 47.660 1.00 89.44 100 VAL A O 1
ATOM 844 N N . PRO A 1 101 ? -28.951 22.379 49.360 1.00 90.75 101 PRO A N 1
ATOM 845 C CA . PRO A 1 101 ? -28.023 23.471 49.631 1.00 90.75 101 PRO A CA 1
ATOM 846 C C . PRO A 1 101 ? -26.638 22.969 50.061 1.00 90.75 101 PRO A C 1
ATOM 848 O O . PRO A 1 101 ? -26.501 22.046 50.861 1.00 90.75 101 PRO A O 1
ATOM 851 N N . GLU A 1 102 ? -25.592 23.590 49.518 1.00 91.19 102 GLU A N 1
ATOM 852 C CA . GLU A 1 102 ? -24.207 23.201 49.794 1.00 91.19 102 GLU A CA 1
ATOM 853 C C . GLU A 1 102 ? -23.891 23.328 51.293 1.00 91.19 102 GLU A C 1
ATOM 855 O O . GLU A 1 102 ? -24.105 24.381 51.891 1.00 91.19 102 GLU A O 1
ATOM 860 N N . GLY A 1 103 ? -23.368 22.255 51.891 1.00 87.19 103 GLY A N 1
ATOM 861 C CA . GLY A 1 103 ? -22.969 22.214 53.299 1.00 87.19 103 GLY A CA 1
ATOM 862 C C . GLY A 1 103 ? -23.967 21.534 54.240 1.00 87.19 103 GLY A C 1
ATOM 863 O O . GLY A 1 103 ? -23.531 21.024 55.274 1.00 87.19 103 GLY A O 1
ATOM 864 N N . GLU A 1 104 ? -25.249 21.415 53.877 1.00 87.06 104 GLU A N 1
ATOM 865 C CA . GLU A 1 104 ? -26.266 20.778 54.738 1.00 87.06 104 GLU A CA 1
ATOM 866 C C . GLU A 1 104 ? -25.940 19.311 55.047 1.00 87.06 104 GLU A C 1
ATOM 868 O O . GLU A 1 104 ? -26.048 18.863 56.187 1.00 87.06 104 GLU A O 1
ATOM 873 N N . GLU A 1 105 ? -25.442 18.574 54.056 1.00 86.19 105 GLU A N 1
ATOM 874 C CA . GLU A 1 105 ? -24.962 17.196 54.209 1.00 86.19 105 GLU A CA 1
ATOM 875 C C . GLU A 1 105 ? -23.879 17.024 55.287 1.00 86.19 105 GLU A C 1
ATOM 877 O O . GLU A 1 105 ? -23.801 15.980 55.939 1.00 86.19 105 GLU A O 1
ATOM 882 N N . THR A 1 106 ? -23.043 18.046 55.476 1.00 87.25 106 THR A N 1
ATOM 883 C CA . THR A 1 106 ? -21.976 18.089 56.483 1.00 87.25 106 THR A CA 1
ATOM 884 C C . THR A 1 106 ? -22.454 18.622 57.828 1.00 87.25 106 THR A C 1
ATOM 886 O O . THR A 1 106 ? -21.923 18.199 58.852 1.00 87.25 106 THR A O 1
ATOM 889 N N . GLU A 1 107 ? -23.421 19.543 57.841 1.00 87.88 107 GLU A N 1
ATOM 890 C CA . GLU A 1 107 ? -23.925 20.179 59.063 1.00 87.88 107 GLU A CA 1
ATOM 891 C C . GLU A 1 107 ? -24.864 19.266 59.855 1.00 87.88 107 GLU A C 1
ATOM 893 O O . GLU A 1 107 ? -24.673 19.089 61.059 1.00 87.88 107 GLU A O 1
ATOM 898 N N . GLN A 1 108 ? -25.852 18.663 59.191 1.00 88.81 108 GLN A N 1
ATOM 899 C CA . GLN A 1 108 ? -26.831 17.781 59.836 1.00 88.81 108 GLN A CA 1
ATOM 900 C C . GLN A 1 108 ? -26.560 16.289 59.612 1.00 88.81 108 GLN A C 1
ATOM 902 O O . GLN A 1 108 ? -27.095 15.450 60.338 1.00 88.81 108 GLN A O 1
ATOM 907 N N . GLY A 1 109 ? -25.665 15.955 58.679 1.00 89.25 109 GLY A N 1
ATOM 908 C CA . GLY A 1 109 ? -25.310 14.582 58.332 1.00 89.25 109 GLY A CA 1
ATOM 909 C C . GLY A 1 109 ? -26.200 14.000 57.230 1.00 89.25 109 GLY A C 1
ATOM 910 O O . GLY A 1 109 ? -27.402 14.249 57.173 1.00 89.25 109 GLY A O 1
ATOM 911 N N . MET A 1 110 ? -25.597 13.181 56.364 1.00 87.50 110 MET A N 1
ATOM 912 C CA . MET A 1 110 ? -26.252 12.596 55.184 1.00 87.50 110 MET A CA 1
ATOM 913 C C . MET A 1 110 ? -27.490 11.743 55.502 1.00 87.50 110 MET A C 1
ATOM 915 O O . MET A 1 110 ? -28.456 11.778 54.746 1.00 87.50 110 MET A O 1
ATOM 919 N N . GLU A 1 111 ? -27.466 10.968 56.590 1.00 89.38 111 GLU A N 1
ATOM 920 C CA . GLU A 1 111 ? -28.585 10.092 56.976 1.00 89.38 111 GLU A CA 1
ATOM 921 C C . GLU A 1 111 ? -29.801 10.908 57.435 1.00 89.38 111 GLU A C 1
ATOM 923 O O . GLU A 1 111 ? -30.897 10.708 56.916 1.00 89.38 111 GLU A O 1
ATOM 928 N N . ASN A 1 112 ? -29.591 11.898 58.311 1.00 90.12 112 ASN A N 1
ATOM 929 C CA . ASN A 1 112 ? -30.655 12.783 58.798 1.00 90.12 112 ASN A CA 1
ATOM 930 C C . ASN A 1 112 ? -31.280 13.598 57.657 1.00 90.12 112 ASN A C 1
ATOM 932 O O . ASN A 1 112 ? -32.501 13.676 57.548 1.00 90.12 112 ASN A O 1
ATOM 936 N N . LEU A 1 113 ? -30.442 14.144 56.767 1.00 90.75 113 LEU A N 1
ATOM 937 C CA . LEU A 1 113 ? -30.900 14.857 55.575 1.00 90.75 113 LEU A CA 1
ATOM 938 C C . LEU A 1 113 ? -31.739 13.944 54.660 1.00 90.75 113 LEU A C 1
ATOM 940 O O . LEU A 1 113 ? -32.759 14.367 54.119 1.00 90.75 113 LEU A O 1
ATOM 944 N N . PHE A 1 114 ? -31.335 12.682 54.477 1.00 89.75 114 PHE A N 1
ATOM 945 C CA . PHE A 1 114 ? -32.102 11.727 53.675 1.00 89.75 114 PHE A CA 1
ATOM 946 C C . PHE A 1 114 ? -33.469 11.413 54.303 1.00 89.75 114 PHE A C 1
ATOM 948 O O . PHE A 1 114 ? -34.472 11.380 53.589 1.00 89.75 114 PHE A O 1
ATOM 955 N N . GLU A 1 115 ? -33.531 11.211 55.621 1.00 88.38 115 GLU A N 1
ATOM 956 C CA . GLU A 1 115 ? -34.784 10.971 56.350 1.00 88.38 115 GLU A CA 1
ATOM 957 C C . GLU A 1 115 ? -35.744 12.166 56.282 1.00 88.38 115 GLU A C 1
ATOM 959 O O . GLU A 1 115 ? -36.939 11.977 56.035 1.00 88.38 115 GLU A O 1
ATOM 964 N N . GLU A 1 116 ? -35.237 13.392 56.437 1.00 89.38 116 GLU A N 1
ATOM 965 C CA . GLU A 1 116 ? -36.023 14.622 56.286 1.00 89.38 116 GLU A CA 1
ATOM 966 C C . GLU A 1 116 ? -36.644 14.699 54.882 1.00 89.38 116 GLU A C 1
ATOM 968 O O . GLU A 1 116 ? -37.866 14.794 54.743 1.00 89.38 116 GLU A O 1
ATOM 973 N N . ILE A 1 117 ? -35.833 14.518 53.833 1.00 89.69 117 ILE A N 1
ATOM 974 C CA . ILE A 1 117 ? -36.308 14.531 52.441 1.00 89.69 117 ILE A CA 1
ATOM 975 C C . ILE A 1 117 ? -37.368 13.443 52.204 1.00 89.69 117 ILE A C 1
ATOM 977 O O . ILE A 1 117 ? -38.386 13.697 51.548 1.00 89.69 117 ILE A O 1
ATOM 981 N N . MET A 1 118 ? -37.157 12.230 52.725 1.00 89.25 118 MET A N 1
ATOM 982 C CA . MET A 1 118 ? -38.091 11.113 52.554 1.00 89.25 118 MET A CA 1
ATOM 983 C C . MET A 1 118 ? -39.407 11.324 53.305 1.00 89.25 118 MET A C 1
ATOM 985 O O . MET A 1 118 ? -40.464 10.997 52.768 1.00 89.25 118 MET A O 1
ATOM 989 N N . THR A 1 119 ? -39.375 11.872 54.519 1.00 88.94 119 THR A N 1
ATOM 990 C CA . THR A 1 119 ? -40.583 12.129 55.321 1.00 88.94 119 THR A CA 1
ATOM 991 C C . THR A 1 119 ? -41.399 13.303 54.788 1.00 88.94 119 THR A C 1
ATOM 993 O O . THR A 1 119 ? -42.629 13.218 54.775 1.00 88.94 119 THR A O 1
ATOM 996 N N . GLU A 1 120 ? -40.745 14.356 54.291 1.00 89.62 120 GLU A N 1
ATOM 997 C CA . GLU A 1 120 ? -41.413 15.504 53.675 1.00 89.62 120 GLU A CA 1
ATOM 998 C C . GLU A 1 120 ? -42.024 15.143 52.310 1.00 89.62 120 GLU A C 1
ATOM 1000 O O . GLU A 1 120 ? -43.183 15.465 52.036 1.00 89.62 120 GLU A O 1
ATOM 1005 N N . SER A 1 121 ? -41.277 14.425 51.461 1.00 90.38 121 SER A N 1
ATOM 1006 C CA . SER A 1 121 ? -41.702 14.114 50.085 1.00 90.38 121 SER A CA 1
ATOM 1007 C C . SER A 1 121 ? -42.578 12.861 49.970 1.00 90.38 121 SER A C 1
ATOM 1009 O O . SER A 1 121 ? -43.463 12.807 49.113 1.00 90.38 121 SER A O 1
ATOM 1011 N N . PHE A 1 122 ? -42.352 11.843 50.811 1.00 87.69 122 PHE A N 1
ATOM 1012 C CA . PHE A 1 122 ? -43.057 10.552 50.786 1.00 87.69 122 PHE A CA 1
ATOM 1013 C C . PHE A 1 122 ? -43.523 10.127 52.195 1.00 87.69 122 PHE A C 1
ATOM 1015 O O . PHE A 1 122 ? -43.008 9.154 52.758 1.00 87.69 122 PHE A O 1
ATOM 1022 N N . PRO A 1 123 ? -44.550 10.789 52.764 1.00 83.88 123 PRO A N 1
ATOM 1023 C CA . PRO A 1 123 ? -44.932 10.634 54.172 1.00 83.88 123 PRO A CA 1
ATOM 1024 C C . PRO A 1 123 ? -45.344 9.215 54.581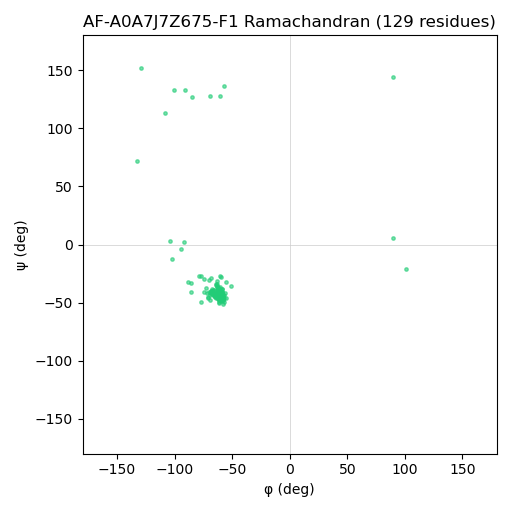 1.00 83.88 123 PRO A C 1
ATOM 1026 O O . PRO A 1 123 ? -45.233 8.849 55.749 1.00 83.88 123 PRO A O 1
ATOM 1029 N N . ASP A 1 124 ? -45.848 8.414 53.640 1.00 85.94 124 ASP A N 1
ATOM 1030 C CA . ASP A 1 124 ? -46.261 7.032 53.903 1.00 85.94 124 ASP A CA 1
ATOM 1031 C C . ASP A 1 124 ? -45.074 6.062 53.960 1.00 85.94 124 ASP A C 1
ATOM 1033 O O . ASP A 1 124 ? -45.143 5.071 54.678 1.00 85.94 124 ASP A O 1
ATOM 1037 N N . ILE A 1 125 ? -43.973 6.378 53.271 1.00 82.31 125 ILE A N 1
ATOM 1038 C CA . ILE A 1 125 ? -42.725 5.601 53.302 1.00 82.31 125 ILE A CA 1
ATOM 1039 C C . ILE A 1 125 ? -41.864 6.049 54.489 1.00 82.31 125 ILE A C 1
ATOM 1041 O O . ILE A 1 125 ? -41.313 5.221 55.206 1.00 82.31 125 ILE A O 1
ATOM 1045 N N . GLY A 1 126 ? -41.797 7.358 54.754 1.00 73.12 126 GLY A N 1
ATOM 1046 C CA . GLY A 1 126 ? -41.019 7.913 55.866 1.00 73.12 126 GLY A CA 1
ATOM 1047 C C . GLY A 1 126 ? -41.450 7.404 57.249 1.00 73.12 126 GLY A C 1
ATOM 1048 O O . GLY A 1 126 ? -40.621 7.294 58.145 1.00 73.12 126 GLY A O 1
ATOM 1049 N N . LYS A 1 127 ? -42.724 7.021 57.422 1.00 70.44 127 LYS A N 1
ATOM 1050 C CA . LYS A 1 127 ? -43.225 6.417 58.671 1.00 70.44 127 LYS A CA 1
ATOM 1051 C C . LYS A 1 127 ? -42.666 5.019 58.947 1.00 70.44 127 LYS A C 1
ATOM 1053 O O . LYS A 1 127 ? -42.571 4.671 60.115 1.00 70.44 127 LYS A O 1
ATOM 1058 N N . GLU A 1 128 ? -42.319 4.239 57.918 1.00 66.62 128 GLU A N 1
ATOM 1059 C CA . GLU A 1 128 ? -41.707 2.908 58.086 1.00 66.62 128 GLU A CA 1
ATOM 1060 C C . GLU A 1 128 ? -40.217 2.990 58.447 1.00 66.62 128 GLU A C 1
ATOM 1062 O O . GLU A 1 128 ? -39.710 2.089 59.105 1.00 66.62 128 GLU A O 1
ATOM 1067 N N . ILE A 1 129 ? -39.522 4.065 5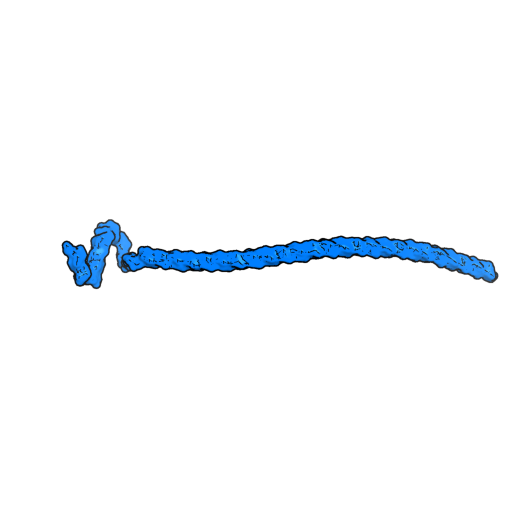8.052 1.00 63.91 129 ILE A N 1
ATOM 1068 C CA . ILE A 1 129 ? -38.081 4.264 58.308 1.00 63.91 129 ILE A CA 1
ATOM 1069 C C . ILE A 1 129 ? -37.810 4.625 59.783 1.00 63.91 129 ILE A C 1
ATOM 1071 O O . ILE A 1 129 ? -36.761 4.287 60.320 1.00 63.91 129 ILE A O 1
ATOM 1075 N N . LEU A 1 130 ? -38.771 5.281 60.445 1.00 58.12 130 LEU A N 1
ATOM 1076 C CA . LEU A 1 130 ? -38.661 5.802 61.817 1.00 58.12 130 LEU A CA 1
ATOM 1077 C C . LEU A 1 130 ? -39.149 4.830 62.917 1.00 58.12 130 LEU A C 1
ATOM 1079 O O . LEU A 1 130 ? -39.163 5.201 64.094 1.00 58.12 130 LEU A O 1
ATOM 1083 N N . THR A 1 131 ? -39.579 3.618 62.549 1.00 50.50 131 THR A N 1
ATOM 1084 C CA . THR A 1 131 ? -40.012 2.534 63.463 1.00 50.50 131 THR A CA 1
ATOM 1085 C C . THR A 1 131 ? -38.997 1.411 63.527 1.00 50.50 131 THR A C 1
ATOM 1087 O O . THR A 1 131 ? -38.743 0.931 64.656 1.00 50.50 131 THR A O 1
#

Mean predicted aligned error: 9.48 Å

Secondary structure (DSSP, 8-state):
-HHHHHHHHHHHHHHHHHHHHHHHHHHHHHHHHHHHHHHHHHHHHHHHHHHHHHHHHHHHHHHHHHHHHHHHHHHHHHHHHHHHHHHHHHHTT------PPTTHHHHT-HHHHHHHHHHHH-HHHHHHHT-

InterPro domains:
  IPR004244 Transposase, L1 [PTHR11505] (12-128)

Solvent-accessible surface area (backbone atoms only — not comparable to full-atom values): 7433 Å² total; per-residue (Å²): 115,67,69,65,51,52,52,54,48,52,55,50,51,54,50,51,52,52,52,50,53,52,52,50,51,53,53,52,52,51,52,52,51,52,50,54,51,50,55,50,50,54,54,49,49,57,54,47,54,53,48,52,52,53,50,52,55,48,53,55,50,49,55,53,47,55,54,52,49,55,54,49,52,55,49,49,54,53,50,53,52,52,51,50,53,51,50,50,61,73,45,68,84,65,84,85,88,79,88,74,66,91,60,50,55,74,74,68,29,58,67,56,52,49,50,51,53,38,36,74,75,37,55,80,59,30,59,65,76,78,110

Radius of gyration: 50.05 Å; Cα contacts (8 Å, |Δi|>4): 15; chains: 1; bounding box: 93×34×132 Å

pLDDT: mean 93.85, std 8.05, range [50.5, 98.75]

Foldseek 3Di:
DVVVVVVVVVVVVVVVVVVVVVVVVVVVVVVVVVVVVVVVVVVVVVVVVVVVVVVVVVVVVVVVVVVVVVVVVVVVVVVVVVVVVVVCVVCVPPDDDPDDPPCPCVVVNVVVVVLVCCCVVPVVVSVVVVD

Organism: Myotis myotis (NCBI:txid51298)